Protein AF-A0AAU4ME16-F1 (afdb_monomer_lite)

Foldseek 3Di:
DLQVQLVVQLVPQWGKDKDADPVLQWIWIWIYGNSGTAFTFIDGPPDDGFVRTAHADDPVLQVQCVVVVHDGDGRPDDDDDPPPPSVSVCRNCVRVVVCVVPPDDPVPDDPPDDDDDDDDDDDDPVCVVPPDPPPPPDD

pLDDT: mean 86.06, std 11.43, range [50.47, 97.75]

Sequence (139 aa):
MLEACERLSARYGRAQAYWYGAQNDGSAVLVAERGEALRRLAYIPGDDTQHLELGIPLAYEQERQTALGLPALTAKHMEVDEDDDEWMWELLEMATKLAGELSIDPLSIDAGTPTRGLGLLALTEYGRRLGAPCGALRM

Radius of gyration: 20.52 Å; chains: 1; bounding box: 32×28×64 Å

Structure (mmCIF, N/CA/C/O backbone):
data_AF-A0AAU4ME16-F1
#
_entry.id   AF-A0AAU4ME16-F1
#
loop_
_atom_site.group_PDB
_atom_site.id
_atom_site.type_symbol
_atom_site.label_atom_id
_atom_site.label_alt_id
_atom_site.label_comp_id
_atom_site.label_asym_id
_atom_site.label_entity_id
_atom_site.label_seq_id
_atom_site.pdbx_PDB_ins_code
_atom_site.Cartn_x
_atom_site.Cartn_y
_atom_site.Cartn_z
_atom_site.occupancy
_atom_site.B_iso_or_equiv
_atom_site.auth_seq_id
_atom_site.auth_comp_id
_atom_site.auth_asym_id
_atom_site.auth_atom_id
_atom_site.pdbx_PDB_model_num
ATOM 1 N N . MET A 1 1 ? -10.693 -11.772 -2.777 1.00 76.50 1 MET A N 1
ATOM 2 C CA . MET A 1 1 ? -9.943 -10.604 -2.254 1.00 76.50 1 MET A CA 1
ATOM 3 C C . MET A 1 1 ? -10.619 -9.282 -2.602 1.00 76.50 1 MET A C 1
ATOM 5 O O . MET A 1 1 ? -10.862 -8.520 -1.676 1.00 76.50 1 MET A O 1
ATOM 9 N N . LEU A 1 2 ? -10.991 -9.039 -3.868 1.00 88.62 2 LEU A N 1
ATOM 10 C CA . LEU A 1 2 ? -11.664 -7.803 -4.306 1.00 88.62 2 LEU A CA 1
ATOM 11 C C . LEU A 1 2 ? -12.899 -7.432 -3.468 1.00 88.62 2 LEU A C 1
ATOM 13 O O . LEU A 1 2 ? -12.866 -6.431 -2.763 1.00 88.62 2 LEU A O 1
ATOM 17 N N . GLU A 1 3 ? -13.913 -8.300 -3.428 1.00 93.75 3 GLU A N 1
ATOM 18 C CA . GLU A 1 3 ? -15.151 -8.051 -2.666 1.00 93.75 3 GLU A CA 1
ATOM 19 C C . GLU A 1 3 ? -14.908 -7.800 -1.170 1.00 93.75 3 GLU A C 1
ATOM 21 O O . GLU A 1 3 ? -15.636 -7.057 -0.511 1.00 93.75 3 GLU A O 1
ATOM 26 N N . ALA A 1 4 ? -13.892 -8.451 -0.594 1.00 94.25 4 ALA A N 1
ATOM 27 C CA . ALA A 1 4 ? -13.534 -8.238 0.802 1.00 94.25 4 ALA A CA 1
ATOM 28 C C . ALA A 1 4 ? -12.929 -6.843 1.002 1.00 94.25 4 ALA A C 1
ATOM 30 O O . ALA A 1 4 ? -13.296 -6.167 1.960 1.00 94.25 4 ALA A O 1
ATOM 31 N N . CYS A 1 5 ? -12.051 -6.409 0.096 1.00 95.31 5 CYS A N 1
ATOM 32 C CA . CYS A 1 5 ? -11.440 -5.085 0.125 1.00 95.31 5 CYS A CA 1
ATOM 33 C C . CYS A 1 5 ? -12.490 -3.986 -0.095 1.00 95.31 5 CYS A C 1
ATOM 35 O O . CYS A 1 5 ? -12.583 -3.064 0.708 1.00 95.31 5 CYS A O 1
ATOM 37 N N . GLU A 1 6 ? -13.366 -4.137 -1.090 1.00 97.06 6 GLU A N 1
ATOM 38 C CA . GLU A 1 6 ? -14.479 -3.214 -1.340 1.00 97.06 6 GLU A CA 1
ATOM 39 C C . GLU A 1 6 ? -15.392 -3.112 -0.116 1.00 97.06 6 GLU A C 1
ATOM 41 O O . GLU A 1 6 ? -15.581 -2.024 0.425 1.00 97.06 6 GLU A O 1
ATOM 46 N N . ARG A 1 7 ? -15.859 -4.241 0.431 1.00 97.75 7 ARG A N 1
ATOM 47 C CA . ARG A 1 7 ? -16.698 -4.252 1.641 1.00 97.75 7 ARG A CA 1
ATOM 48 C C . ARG A 1 7 ? -16.017 -3.594 2.844 1.00 97.75 7 ARG A C 1
ATOM 50 O O . ARG A 1 7 ? -16.673 -2.878 3.603 1.00 97.75 7 ARG A O 1
ATOM 57 N N . LEU A 1 8 ? -14.725 -3.848 3.053 1.00 95.88 8 LEU A N 1
ATOM 58 C CA . LEU A 1 8 ? -13.960 -3.213 4.128 1.00 95.88 8 LEU A CA 1
ATOM 59 C C . LEU A 1 8 ? -13.831 -1.706 3.889 1.00 95.88 8 LEU A C 1
ATOM 61 O O . LEU A 1 8 ? -14.071 -0.938 4.814 1.00 95.88 8 LEU A O 1
ATOM 65 N N . SER A 1 9 ? -13.545 -1.274 2.661 1.00 97.12 9 SER A N 1
ATOM 66 C CA . SER A 1 9 ? -13.455 0.149 2.322 1.00 97.12 9 SER A CA 1
ATOM 67 C C . SER A 1 9 ? -14.801 0.868 2.460 1.00 97.12 9 SER A C 1
ATOM 69 O O . SER A 1 9 ? -14.840 1.983 2.967 1.00 97.12 9 SER A O 1
ATOM 71 N N . ALA A 1 10 ? -15.922 0.219 2.129 1.00 97.00 10 ALA A N 1
ATOM 72 C CA . ALA A 1 10 ? -17.259 0.768 2.353 1.00 97.00 10 ALA A CA 1
ATOM 73 C C . ALA A 1 10 ? -17.536 0.992 3.848 1.00 97.00 10 ALA A C 1
ATOM 75 O O . ALA A 1 10 ? -18.181 1.963 4.235 1.00 97.00 10 ALA A O 1
ATOM 76 N N . ARG A 1 11 ? -17.030 0.097 4.706 1.00 95.56 11 ARG A N 1
ATOM 77 C CA . ARG A 1 11 ? -17.217 0.173 6.159 1.00 95.56 11 ARG A CA 1
ATOM 78 C C . ARG A 1 11 ? -16.258 1.145 6.848 1.00 95.56 11 ARG A C 1
ATOM 80 O O . ARG A 1 11 ? -16.653 1.784 7.820 1.00 95.56 11 ARG A O 1
ATOM 87 N N . TYR A 1 12 ? -15.010 1.206 6.396 1.00 91.75 12 TYR A N 1
ATOM 88 C CA . TYR A 1 12 ? -13.910 1.894 7.082 1.00 91.75 12 TYR A CA 1
ATOM 89 C C . TYR A 1 12 ? -13.342 3.081 6.290 1.00 91.75 12 TYR A C 1
ATOM 91 O O . TYR A 1 12 ? -12.323 3.648 6.667 1.00 91.75 12 TYR A O 1
ATOM 99 N N . GLY A 1 13 ? -13.988 3.471 5.191 1.00 93.75 13 GLY A N 1
ATOM 100 C CA . GLY A 1 13 ? -13.554 4.546 4.298 1.00 93.75 13 GLY A CA 1
ATOM 101 C C . GLY A 1 13 ? -12.517 4.085 3.275 1.00 93.75 13 GLY A C 1
ATOM 102 O O . GLY A 1 13 ? -12.662 4.392 2.097 1.00 93.75 13 GLY A O 1
ATOM 103 N N . ARG A 1 14 ? -11.516 3.301 3.691 1.00 94.50 14 ARG A N 1
ATOM 104 C CA . ARG A 1 14 ? -10.441 2.794 2.825 1.00 94.50 14 ARG A CA 1
ATOM 105 C C . ARG A 1 14 ? -10.054 1.368 3.201 1.00 94.50 14 ARG A C 1
ATOM 107 O O . ARG A 1 14 ? -10.122 0.989 4.368 1.00 94.50 14 ARG A O 1
ATOM 114 N N . ALA A 1 15 ? -9.641 0.581 2.216 1.00 96.12 15 ALA A N 1
ATOM 115 C CA . ALA A 1 15 ? -9.013 -0.716 2.427 1.00 96.12 15 ALA A CA 1
ATOM 116 C C . ALA A 1 15 ? -7.954 -0.961 1.354 1.00 96.12 15 ALA A C 1
ATOM 118 O O . ALA A 1 15 ? -8.062 -0.476 0.229 1.00 96.12 15 ALA A O 1
ATOM 119 N N . GLN A 1 16 ? -6.910 -1.692 1.725 1.00 96.44 16 GLN A N 1
ATOM 120 C CA . GLN A 1 16 ? -5.785 -2.000 0.854 1.00 96.44 16 GLN A CA 1
ATOM 121 C C . GLN A 1 16 ? -5.400 -3.466 1.057 1.00 96.44 16 GLN A C 1
ATOM 123 O O . GLN A 1 16 ? -5.574 -4.006 2.153 1.00 96.44 16 GLN A O 1
ATOM 128 N N . ALA A 1 17 ? -4.901 -4.115 0.014 1.00 96.62 17 ALA A N 1
ATOM 129 C CA . ALA A 1 17 ? -4.317 -5.444 0.090 1.00 96.62 17 ALA A CA 1
ATOM 130 C C . ALA A 1 17 ? -3.046 -5.493 -0.754 1.00 96.62 17 ALA A C 1
ATOM 132 O O . ALA A 1 17 ? -3.033 -5.028 -1.893 1.00 96.62 17 ALA A O 1
ATOM 133 N N . TYR A 1 18 ? -2.011 -6.091 -0.177 1.00 95.50 18 TYR A N 1
ATOM 134 C CA . TYR A 1 18 ? -0.686 -6.210 -0.765 1.00 95.50 18 TYR A CA 1
ATOM 135 C C . TYR A 1 18 ? -0.265 -7.674 -0.733 1.00 95.50 18 TYR A C 1
ATOM 137 O O . TYR A 1 18 ? -0.472 -8.361 0.270 1.00 95.50 18 TYR A O 1
ATOM 145 N N . TRP A 1 19 ? 0.327 -8.142 -1.823 1.00 95.50 19 TRP A N 1
ATOM 146 C CA . TRP A 1 19 ? 1.017 -9.421 -1.893 1.00 95.50 19 TRP A CA 1
ATOM 147 C C . TRP A 1 19 ? 2.414 -9.184 -2.455 1.00 95.50 19 TRP A C 1
ATOM 149 O O . TRP A 1 19 ? 2.570 -8.460 -3.435 1.00 95.50 19 TRP A O 1
ATOM 159 N N . TYR A 1 20 ? 3.414 -9.765 -1.803 1.00 95.56 20 TYR A N 1
ATOM 160 C CA . TYR A 1 20 ? 4.814 -9.654 -2.182 1.00 95.56 20 TYR A CA 1
ATOM 161 C C . TYR A 1 20 ? 5.464 -11.029 -2.077 1.00 95.56 20 TYR A C 1
ATOM 163 O O . TYR A 1 20 ? 5.388 -11.683 -1.030 1.00 95.56 20 TYR A O 1
ATOM 171 N N . GLY A 1 21 ? 6.093 -11.438 -3.168 1.00 94.62 21 GLY A N 1
ATOM 172 C CA . GLY A 1 21 ? 6.873 -12.649 -3.281 1.00 94.62 21 GLY A CA 1
ATOM 173 C C . GLY A 1 21 ? 8.343 -12.400 -2.953 1.00 94.62 21 GLY A C 1
ATOM 174 O O . GLY A 1 21 ? 9.075 -11.799 -3.734 1.00 94.62 21 GLY A O 1
ATOM 175 N N . ALA A 1 22 ? 8.809 -12.870 -1.790 1.00 89.94 22 ALA A N 1
ATOM 176 C CA . ALA A 1 22 ? 10.185 -12.633 -1.332 1.00 89.94 22 ALA A CA 1
ATOM 177 C C . ALA A 1 22 ? 11.262 -13.328 -2.185 1.00 89.94 22 ALA A C 1
ATOM 179 O O . ALA A 1 22 ? 12.450 -13.074 -1.992 1.00 89.94 22 ALA A O 1
ATOM 180 N N . GLN A 1 23 ? 10.862 -14.221 -3.094 1.00 90.94 23 GLN A N 1
ATOM 181 C CA . GLN A 1 23 ? 11.750 -14.867 -4.060 1.00 90.94 23 GLN A CA 1
ATOM 182 C C . GLN A 1 23 ? 11.723 -14.164 -5.422 1.00 90.94 23 GLN A C 1
ATOM 184 O O . GLN A 1 23 ? 12.185 -14.742 -6.403 1.00 90.94 23 GLN A O 1
ATOM 189 N N . ASN A 1 24 ? 11.201 -12.934 -5.478 1.00 85.50 24 ASN A N 1
ATOM 190 C CA . ASN A 1 24 ? 10.929 -12.203 -6.713 1.00 85.50 24 ASN A CA 1
ATOM 191 C C . ASN A 1 24 ? 9.957 -12.961 -7.634 1.00 85.50 24 ASN A C 1
ATOM 193 O O . ASN A 1 24 ? 10.044 -12.877 -8.853 1.00 85.50 24 ASN A O 1
ATOM 197 N N . ASP A 1 25 ? 9.022 -13.708 -7.043 1.00 91.31 25 ASP A N 1
ATOM 198 C CA . ASP A 1 25 ? 7.963 -14.456 -7.731 1.00 91.31 25 ASP A CA 1
ATOM 199 C C . ASP A 1 25 ? 6.713 -13.604 -8.010 1.00 91.31 25 ASP A C 1
ATOM 201 O O . ASP A 1 25 ? 5.740 -14.090 -8.583 1.00 91.31 25 ASP A O 1
ATOM 205 N N . GLY A 1 26 ? 6.757 -12.317 -7.657 1.00 94.00 26 GLY A N 1
ATOM 206 C CA . GLY A 1 26 ? 5.797 -11.317 -8.100 1.00 94.00 26 GLY A CA 1
ATOM 207 C C . GLY A 1 26 ? 5.351 -10.347 -7.012 1.00 94.00 26 GLY A C 1
ATOM 208 O O . GLY A 1 26 ? 5.730 -10.434 -5.840 1.00 94.00 26 GLY A O 1
ATOM 209 N N . SER A 1 27 ? 4.486 -9.423 -7.413 1.00 96.31 27 SER A N 1
ATOM 210 C CA . SER A 1 27 ? 3.806 -8.503 -6.515 1.00 96.31 27 SER A CA 1
ATOM 211 C C . SER A 1 27 ? 2.382 -8.231 -6.989 1.00 96.31 27 SER A C 1
ATOM 213 O O . SER A 1 27 ? 2.066 -8.328 -8.175 1.00 96.31 27 SER A O 1
ATOM 215 N N . ALA A 1 28 ? 1.487 -7.915 -6.057 1.00 96.31 28 ALA A N 1
ATOM 216 C CA . ALA A 1 28 ? 0.134 -7.493 -6.386 1.00 96.31 28 ALA A CA 1
ATOM 217 C C . ALA A 1 28 ? -0.397 -6.479 -5.380 1.00 96.31 28 ALA A C 1
ATOM 219 O O . ALA A 1 28 ? -0.130 -6.555 -4.177 1.00 96.31 28 ALA A O 1
ATOM 220 N N . VAL A 1 29 ? -1.195 -5.544 -5.888 1.00 96.69 29 VAL A N 1
ATOM 221 C CA . VAL A 1 29 ? -1.751 -4.429 -5.126 1.00 96.69 29 VAL A CA 1
ATOM 222 C C . VAL A 1 29 ? -3.227 -4.265 -5.445 1.00 96.69 29 VAL A C 1
ATOM 224 O O . VAL A 1 29 ? -3.654 -4.335 -6.596 1.00 96.69 29 VAL A O 1
ATOM 227 N N . LEU A 1 30 ? -4.014 -4.011 -4.405 1.00 97.50 30 LEU A N 1
ATOM 228 C CA . LEU A 1 30 ? -5.402 -3.595 -4.505 1.00 97.50 30 LEU A CA 1
ATOM 229 C C . LEU A 1 30 ? -5.656 -2.455 -3.523 1.00 97.50 30 LEU A C 1
ATOM 231 O O . LEU A 1 30 ? -5.460 -2.612 -2.320 1.00 97.50 30 LEU A O 1
ATOM 235 N N . VAL A 1 31 ? -6.145 -1.330 -4.034 1.00 97.19 31 VAL A N 1
ATOM 236 C CA . VAL A 1 31 ? -6.543 -0.159 -3.252 1.00 97.19 31 VAL A CA 1
ATOM 237 C C . VAL A 1 31 ? -8.014 0.123 -3.522 1.00 97.19 31 VAL A C 1
ATOM 239 O O . VAL A 1 31 ? -8.415 0.299 -4.673 1.00 97.19 31 VAL A O 1
ATOM 242 N N . ALA A 1 32 ? -8.811 0.190 -2.459 1.00 97.69 32 ALA A N 1
ATOM 243 C CA . ALA A 1 32 ? -10.229 0.508 -2.516 1.00 97.69 32 ALA A CA 1
ATOM 244 C C . ALA A 1 32 ? -10.586 1.648 -1.556 1.00 97.69 32 ALA A C 1
ATOM 246 O O . ALA A 1 32 ? -10.063 1.740 -0.438 1.00 97.69 32 ALA A O 1
ATOM 247 N N . GLU A 1 33 ? -11.518 2.496 -1.971 1.00 97.31 33 GLU A N 1
ATOM 248 C CA . GLU A 1 33 ? -12.051 3.592 -1.169 1.00 97.31 33 GLU A CA 1
ATOM 249 C C . GLU A 1 33 ? -13.576 3.628 -1.299 1.00 97.31 33 GLU A C 1
ATOM 251 O O . GLU A 1 33 ? -14.119 3.451 -2.384 1.00 97.31 33 GLU A O 1
ATOM 256 N N . ARG A 1 34 ? -14.283 3.829 -0.181 1.00 96.81 34 ARG A N 1
ATOM 257 C CA . ARG A 1 34 ? -15.752 3.981 -0.124 1.00 96.81 34 ARG A CA 1
ATOM 258 C C . ARG A 1 34 ? -16.556 2.889 -0.846 1.00 96.81 34 ARG A C 1
ATOM 260 O O . ARG A 1 34 ? -17.684 3.130 -1.259 1.00 96.81 34 ARG A O 1
ATOM 267 N N . GLY A 1 35 ? -16.026 1.672 -0.921 1.00 97.25 35 GLY A N 1
ATOM 268 C CA . GLY A 1 35 ? -16.694 0.541 -1.563 1.00 97.25 35 GLY A CA 1
ATOM 269 C C . GLY A 1 35 ? -16.274 0.279 -3.003 1.00 97.25 35 GLY A C 1
ATOM 270 O O . GLY A 1 35 ? -16.766 -0.685 -3.573 1.00 97.25 35 GLY A O 1
ATOM 271 N N . GLU A 1 36 ? -15.367 1.073 -3.570 1.00 97.38 36 GLU A N 1
ATOM 272 C CA . GLU A 1 36 ? -14.943 0.962 -4.966 1.00 97.38 36 GLU A CA 1
ATOM 273 C C . GLU A 1 36 ? -13.438 0.699 -5.061 1.00 97.38 36 GLU A C 1
ATOM 275 O O . GLU A 1 36 ? -12.633 1.342 -4.381 1.00 97.38 36 GLU A O 1
ATOM 280 N N . ALA A 1 37 ? -13.038 -0.249 -5.910 1.00 96.31 37 ALA A N 1
ATOM 281 C CA . ALA A 1 37 ? -11.633 -0.461 -6.235 1.00 96.31 37 ALA A CA 1
ATOM 282 C C . ALA A 1 37 ? -11.111 0.666 -7.139 1.00 96.31 37 ALA A C 1
ATOM 284 O O . ALA A 1 37 ? -11.580 0.847 -8.260 1.00 96.31 37 ALA A O 1
ATOM 285 N N . LEU A 1 38 ? -10.115 1.404 -6.647 1.00 95.19 38 LEU A N 1
ATOM 286 C CA . LEU A 1 38 ? -9.521 2.550 -7.340 1.00 95.19 38 LEU A CA 1
ATOM 287 C C . LEU A 1 38 ? -8.284 2.176 -8.146 1.00 95.19 38 LEU A C 1
ATOM 289 O O . LEU A 1 38 ? -8.046 2.751 -9.204 1.00 95.19 38 LEU A O 1
ATOM 293 N N . ARG A 1 39 ? -7.487 1.238 -7.630 1.00 95.44 39 ARG A N 1
ATOM 294 C CA . ARG A 1 39 ? -6.295 0.721 -8.299 1.00 95.44 39 ARG A CA 1
ATOM 295 C C . ARG A 1 39 ? -6.173 -0.765 -8.019 1.00 95.44 39 ARG A C 1
ATOM 297 O O . ARG A 1 39 ? -6.294 -1.194 -6.870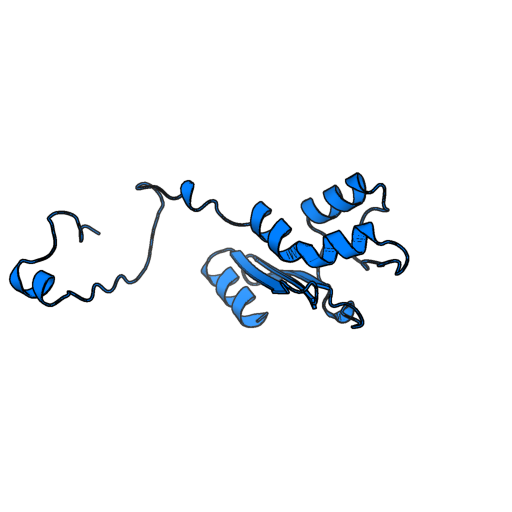 1.00 95.44 39 ARG A O 1
ATOM 304 N N . ARG A 1 40 ? -5.911 -1.545 -9.059 1.00 94.94 40 ARG A N 1
ATOM 305 C CA . ARG A 1 40 ? -5.510 -2.947 -8.953 1.00 94.94 40 ARG A CA 1
ATOM 306 C C . ARG A 1 40 ? -4.410 -3.194 -9.967 1.00 94.94 40 ARG A C 1
ATOM 308 O O . ARG A 1 40 ? -4.557 -2.782 -11.111 1.00 94.94 40 ARG A O 1
ATOM 315 N N . LEU A 1 41 ? -3.343 -3.858 -9.555 1.00 93.38 41 LEU A N 1
ATOM 316 C CA . LEU A 1 41 ? -2.304 -4.336 -10.459 1.00 93.38 41 LEU A CA 1
ATOM 317 C C . LEU A 1 41 ? -1.661 -5.598 -9.891 1.00 93.38 41 LEU A C 1
ATOM 319 O O . LEU A 1 41 ? -1.720 -5.851 -8.685 1.00 93.38 41 LEU A O 1
ATOM 323 N N . ALA A 1 42 ? -1.050 -6.377 -10.768 1.00 93.81 42 ALA A N 1
ATOM 324 C CA . ALA A 1 42 ? -0.196 -7.486 -10.396 1.00 93.81 42 ALA A CA 1
ATOM 325 C C . ALA A 1 42 ? 0.913 -7.620 -11.432 1.00 93.81 42 ALA A C 1
ATOM 327 O O . ALA A 1 42 ? 0.687 -7.353 -12.610 1.00 93.81 42 ALA A O 1
ATOM 328 N N . TYR A 1 43 ? 2.076 -8.065 -10.986 1.00 93.06 43 TYR A N 1
ATOM 329 C CA . TYR A 1 43 ? 3.183 -8.465 -11.832 1.00 93.06 43 TYR A CA 1
ATOM 330 C C . TYR A 1 43 ? 3.696 -9.812 -11.336 1.00 93.06 43 TYR A C 1
ATOM 332 O O . TYR A 1 43 ? 4.041 -9.947 -10.162 1.00 93.06 43 TYR A O 1
ATOM 340 N N . ILE A 1 44 ? 3.702 -10.813 -12.211 1.00 92.88 44 ILE A N 1
ATOM 341 C CA . ILE A 1 44 ? 4.215 -12.155 -11.934 1.00 92.88 44 ILE A CA 1
ATOM 342 C 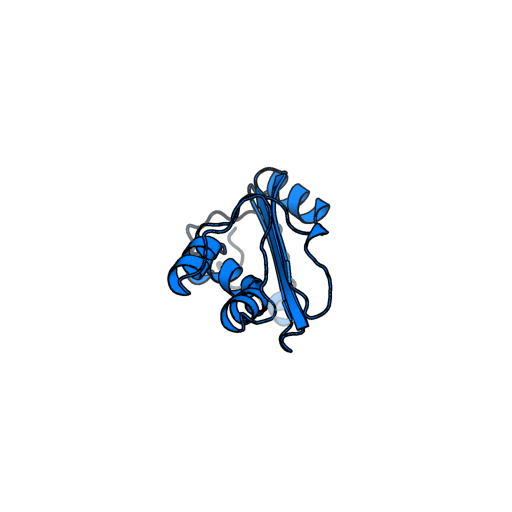C . ILE A 1 44 ? 5.100 -12.520 -13.130 1.00 92.88 44 ILE A C 1
ATOM 344 O O . ILE A 1 44 ? 4.590 -12.553 -14.250 1.00 92.88 44 ILE A O 1
ATOM 348 N N . PRO A 1 45 ? 6.408 -12.768 -12.935 1.00 90.19 45 PRO A N 1
ATOM 349 C CA . PRO A 1 45 ? 7.297 -13.112 -14.039 1.00 90.19 45 PRO A CA 1
ATOM 350 C C . PRO A 1 45 ? 6.790 -14.320 -14.835 1.00 90.19 45 PRO A C 1
ATOM 352 O O . PRO A 1 45 ? 6.550 -15.386 -14.270 1.00 90.19 45 PRO A O 1
ATOM 355 N N . GLY A 1 46 ? 6.656 -14.157 -16.152 1.00 87.88 46 GLY A N 1
ATOM 356 C CA . GLY A 1 46 ? 6.203 -15.212 -17.064 1.00 87.88 46 GLY A CA 1
ATOM 357 C C . GLY A 1 46 ? 4.685 -15.407 -17.162 1.00 87.88 46 GLY A C 1
ATOM 358 O O . GLY A 1 46 ? 4.253 -16.232 -17.965 1.00 87.88 46 GLY A O 1
ATOM 359 N N . ASP A 1 47 ? 3.886 -14.642 -16.412 1.00 89.44 47 ASP A N 1
ATOM 360 C CA . ASP A 1 47 ? 2.422 -14.671 -16.470 1.00 89.44 47 ASP A CA 1
ATOM 361 C C . ASP A 1 47 ? 1.864 -13.358 -17.043 1.00 89.44 47 ASP A C 1
ATOM 363 O O . ASP A 1 47 ? 2.293 -12.260 -16.686 1.00 89.44 47 ASP A O 1
ATOM 367 N N . ASP A 1 48 ? 0.836 -13.456 -17.891 1.00 86.44 48 ASP A N 1
ATOM 368 C CA . ASP A 1 48 ? 0.090 -12.285 -18.365 1.00 86.44 48 ASP A CA 1
ATOM 369 C C . ASP A 1 48 ? -0.906 -11.812 -17.295 1.00 86.44 48 ASP A C 1
ATOM 371 O O . ASP A 1 48 ? -2.024 -12.322 -17.162 1.00 86.44 48 ASP A O 1
ATOM 375 N N . THR A 1 49 ? -0.502 -10.800 -16.532 1.00 89.00 49 THR A N 1
ATOM 376 C CA . THR A 1 49 ? -1.311 -10.173 -15.482 1.00 89.00 49 THR A CA 1
ATOM 377 C C . THR A 1 49 ? -2.046 -8.911 -15.941 1.00 89.00 49 THR A C 1
ATOM 379 O O . THR A 1 49 ? -2.711 -8.269 -15.124 1.00 89.00 49 THR A O 1
ATOM 382 N N . GLN A 1 50 ? -2.011 -8.556 -17.231 1.00 83.62 50 GLN A N 1
ATOM 383 C CA . GLN A 1 50 ? -2.584 -7.298 -17.738 1.00 83.62 50 GLN A CA 1
ATOM 384 C C . GLN A 1 50 ? -4.093 -7.201 -17.491 1.00 83.62 50 GLN A C 1
ATOM 386 O O . GLN A 1 50 ? -4.627 -6.146 -17.157 1.00 83.62 50 GLN A O 1
ATOM 391 N N . HIS A 1 51 ? -4.792 -8.333 -17.578 1.00 85.25 51 HIS A N 1
ATOM 392 C CA . HIS A 1 51 ? -6.225 -8.439 -17.299 1.00 85.25 51 HIS A CA 1
ATOM 393 C C . HIS A 1 51 ? -6.600 -8.121 -15.835 1.00 85.25 51 HIS A C 1
ATOM 395 O O . HIS A 1 51 ? -7.776 -7.914 -15.515 1.00 85.25 51 HIS A O 1
ATOM 401 N N . LEU A 1 52 ? -5.619 -8.095 -14.927 1.00 87.94 52 LEU A N 1
ATOM 402 C CA . LEU A 1 52 ? -5.805 -7.714 -13.531 1.00 87.94 52 LEU A CA 1
ATOM 403 C C . LEU A 1 52 ? -5.655 -6.207 -13.319 1.00 87.94 52 LEU A C 1
ATOM 405 O O . LEU A 1 52 ? -6.091 -5.720 -12.272 1.00 87.94 52 LEU A O 1
ATOM 409 N N . GLU A 1 53 ? -5.112 -5.463 -14.280 1.00 90.56 53 GLU A N 1
ATOM 410 C CA . GLU A 1 53 ? -4.928 -4.025 -14.144 1.00 90.56 53 GLU A CA 1
ATOM 411 C C . GLU A 1 53 ? -6.276 -3.281 -14.129 1.00 90.56 53 GLU A C 1
ATOM 413 O O . GLU A 1 53 ? -7.188 -3.549 -14.912 1.00 90.56 53 GLU A O 1
ATOM 418 N N . LEU A 1 54 ? -6.428 -2.354 -13.186 1.00 92.69 54 LEU A N 1
ATOM 419 C CA . LEU A 1 54 ? -7.609 -1.514 -13.032 1.00 92.69 54 LEU A CA 1
ATOM 420 C C . LEU A 1 54 ? -7.197 -0.144 -12.507 1.00 92.69 54 LEU A C 1
ATOM 422 O O . LEU A 1 54 ? -6.410 -0.047 -11.565 1.00 92.69 54 LEU A O 1
ATOM 426 N N . GLY A 1 55 ? -7.835 0.895 -13.040 1.00 92.94 55 GLY A N 1
ATOM 427 C CA . GLY A 1 55 ? -7.760 2.244 -12.495 1.00 92.94 55 GLY A CA 1
ATOM 428 C C . GLY A 1 55 ? -6.526 3.030 -12.924 1.00 92.94 55 GLY A C 1
ATOM 429 O O . GLY A 1 55 ? -5.649 2.527 -13.622 1.00 92.94 55 GLY A O 1
ATOM 430 N N . ILE A 1 56 ? -6.497 4.299 -12.524 1.00 92.62 56 ILE A N 1
ATOM 431 C CA . ILE A 1 56 ? -5.449 5.251 -12.905 1.00 92.62 56 ILE A CA 1
ATOM 432 C C . ILE A 1 56 ? -4.200 4.985 -12.053 1.00 92.62 56 ILE A C 1
ATOM 434 O O . ILE A 1 56 ? -4.352 4.848 -10.836 1.00 92.62 56 ILE A O 1
ATOM 438 N N . PRO A 1 57 ? -2.992 4.960 -12.649 1.00 93.06 57 PRO A N 1
ATOM 439 C CA . PRO A 1 57 ? -1.750 4.844 -11.898 1.00 93.06 57 PRO A CA 1
ATOM 440 C C . PRO A 1 57 ? -1.646 5.882 -10.777 1.00 93.06 57 PRO A C 1
ATOM 442 O O . PRO A 1 57 ? -1.963 7.061 -10.960 1.00 93.06 57 PRO A O 1
ATOM 445 N N . LEU A 1 58 ? -1.206 5.436 -9.608 1.00 94.06 58 LEU A N 1
ATOM 446 C CA . LEU A 1 58 ? -1.007 6.259 -8.425 1.00 94.06 58 LEU A CA 1
ATOM 447 C C . LEU A 1 58 ? 0.208 7.179 -8.601 1.00 94.06 58 LEU A C 1
ATOM 449 O O . LEU A 1 58 ? 1.096 6.916 -9.411 1.00 94.06 58 LEU A O 1
ATOM 453 N N . ALA A 1 59 ? 0.275 8.243 -7.796 1.00 94.19 59 ALA A N 1
ATOM 454 C CA . ALA A 1 59 ? 1.375 9.211 -7.846 1.00 94.19 59 ALA A CA 1
ATOM 455 C C . ALA A 1 59 ? 2.752 8.537 -7.719 1.00 94.19 59 ALA A C 1
ATOM 457 O O . ALA A 1 59 ? 3.639 8.816 -8.517 1.00 94.19 59 ALA A O 1
ATOM 458 N N . TYR A 1 60 ? 2.887 7.578 -6.800 1.00 94.06 60 TYR A N 1
ATOM 459 C CA . TYR A 1 60 ? 4.129 6.831 -6.614 1.00 94.06 60 TYR A CA 1
ATOM 460 C C . TYR A 1 60 ? 4.587 6.092 -7.882 1.00 94.06 60 TYR A C 1
ATOM 462 O O . TYR A 1 60 ? 5.758 6.163 -8.249 1.00 94.06 60 TYR A O 1
ATOM 470 N N . GLU A 1 61 ? 3.665 5.421 -8.582 1.00 93.69 61 GLU A N 1
ATOM 471 C CA . GLU A 1 61 ? 3.970 4.700 -9.826 1.00 93.69 61 GLU A CA 1
ATOM 472 C C . GLU A 1 61 ? 4.489 5.678 -10.900 1.00 93.69 61 GLU A C 1
ATOM 474 O O . GLU A 1 61 ? 5.485 5.403 -11.567 1.00 93.69 61 GLU A O 1
ATOM 479 N N . GLN A 1 62 ? 3.868 6.858 -11.018 1.00 93.19 62 GLN A N 1
ATOM 480 C CA . GLN A 1 62 ? 4.288 7.911 -11.956 1.00 93.19 62 GLN A CA 1
ATOM 481 C C . GLN A 1 62 ? 5.647 8.523 -11.596 1.00 93.19 62 GLN A C 1
ATOM 483 O O . GLN A 1 62 ? 6.460 8.827 -12.472 1.00 93.19 62 GLN A O 1
ATOM 488 N N . GLU A 1 63 ? 5.910 8.711 -10.305 1.00 94.44 63 GLU A N 1
ATOM 489 C CA . GLU A 1 63 ? 7.191 9.208 -9.812 1.00 94.44 63 GLU A CA 1
ATOM 490 C C . GLU A 1 63 ? 8.325 8.225 -10.106 1.00 94.44 63 GLU A C 1
ATOM 492 O O . GLU A 1 63 ? 9.404 8.660 -10.506 1.00 94.44 63 GLU A O 1
ATOM 497 N N . ARG A 1 64 ? 8.088 6.912 -9.957 1.00 93.12 64 ARG A N 1
ATOM 498 C CA . ARG A 1 64 ? 9.077 5.883 -10.317 1.00 93.12 64 ARG A CA 1
ATOM 499 C C . ARG A 1 64 ? 9.374 5.892 -11.813 1.00 93.12 64 ARG A C 1
ATOM 501 O O . ARG A 1 64 ? 10.537 5.980 -12.180 1.00 93.12 64 ARG A O 1
ATOM 508 N N . GLN A 1 65 ? 8.346 5.923 -12.658 1.00 91.25 65 GLN A N 1
ATOM 509 C CA . GLN A 1 65 ? 8.506 6.044 -14.115 1.00 91.25 65 GLN A CA 1
ATOM 510 C C . GLN A 1 65 ? 9.333 7.274 -14.504 1.00 91.25 65 GLN A C 1
ATOM 512 O O . GLN A 1 65 ? 10.297 7.185 -15.258 1.00 91.25 65 GLN A O 1
ATOM 517 N N . THR A 1 66 ? 9.022 8.424 -13.899 1.00 93.00 66 THR A N 1
ATOM 518 C CA . THR A 1 66 ? 9.779 9.664 -14.118 1.00 93.00 66 THR A CA 1
ATOM 519 C C . THR A 1 66 ? 11.238 9.526 -13.673 1.00 93.00 66 THR A C 1
ATOM 521 O O . THR A 1 66 ? 12.137 10.001 -14.366 1.00 93.00 66 THR A O 1
ATOM 524 N N . ALA A 1 67 ? 11.491 8.881 -12.530 1.00 92.81 67 ALA A N 1
ATOM 525 C CA . ALA A 1 67 ? 12.837 8.674 -11.997 1.00 92.81 67 ALA A CA 1
ATOM 526 C C . ALA A 1 67 ? 13.690 7.738 -12.868 1.00 92.81 67 ALA A C 1
ATOM 528 O O . ALA A 1 67 ? 14.897 7.948 -12.960 1.00 92.81 67 ALA A O 1
ATOM 529 N N . LEU A 1 68 ? 13.059 6.762 -13.523 1.00 89.94 68 LEU A N 1
ATOM 530 C CA . LEU A 1 68 ? 13.693 5.855 -14.483 1.00 89.94 68 LEU A CA 1
ATOM 531 C C . LEU A 1 68 ? 13.816 6.463 -15.895 1.00 89.94 68 LEU A C 1
ATOM 533 O O . LEU A 1 68 ? 14.401 5.863 -16.788 1.00 89.94 68 LEU A O 1
ATOM 537 N N . GLY A 1 69 ? 13.290 7.675 -16.118 1.00 89.75 69 GLY A N 1
ATOM 538 C CA . GLY A 1 69 ? 13.311 8.323 -17.433 1.00 89.75 69 GLY A CA 1
ATOM 539 C C . GLY A 1 69 ? 12.371 7.674 -18.456 1.00 89.75 69 GLY A C 1
ATOM 540 O O . GLY A 1 69 ? 12.564 7.846 -19.661 1.00 89.75 69 GLY A O 1
ATOM 541 N N . LEU A 1 70 ? 11.359 6.953 -17.979 1.00 86.56 70 LEU A N 1
ATOM 542 C CA . LEU A 1 70 ? 10.413 6.190 -18.780 1.00 86.56 70 LEU A CA 1
ATOM 543 C C . LEU A 1 70 ? 9.135 6.993 -19.094 1.00 86.56 70 LEU A C 1
ATOM 545 O O . LEU A 1 70 ? 8.845 8.006 -18.441 1.00 86.56 70 LEU A O 1
ATOM 549 N N . PRO A 1 71 ? 8.350 6.582 -20.111 1.00 86.88 71 PRO A N 1
ATOM 550 C CA . PRO A 1 71 ? 7.085 7.228 -20.438 1.00 86.88 71 PRO A CA 1
ATOM 551 C C . PRO A 1 71 ? 6.089 7.203 -19.272 1.00 86.88 71 PRO A C 1
ATOM 553 O O . PRO A 1 71 ? 5.990 6.236 -18.522 1.00 86.88 71 PRO A O 1
ATOM 556 N N . ALA A 1 72 ? 5.287 8.263 -19.152 1.00 86.75 72 ALA A N 1
ATOM 557 C CA . ALA A 1 72 ? 4.240 8.322 -18.138 1.00 86.75 72 ALA A CA 1
ATOM 558 C C . ALA A 1 72 ? 3.228 7.180 -18.323 1.00 86.75 72 ALA A C 1
ATOM 560 O O . ALA A 1 72 ? 2.734 6.949 -19.432 1.00 86.75 72 ALA A O 1
ATOM 561 N N . LEU A 1 73 ? 2.859 6.525 -17.220 1.00 86.62 73 LEU A N 1
ATOM 562 C CA . LEU A 1 73 ? 1.840 5.482 -17.248 1.00 86.62 73 LEU A CA 1
ATOM 563 C C . LEU A 1 73 ? 0.491 6.096 -17.600 1.00 86.62 73 LEU A C 1
ATOM 565 O O . LEU A 1 73 ? 0.136 7.183 -17.131 1.00 86.62 73 LEU A O 1
ATOM 569 N N . THR A 1 74 ? -0.309 5.376 -18.376 1.00 81.94 74 THR A N 1
ATOM 570 C CA . THR A 1 74 ? -1.677 5.802 -18.669 1.00 81.94 74 THR A CA 1
ATOM 571 C C . THR A 1 74 ? -2.684 4.848 -18.039 1.00 81.94 74 THR A C 1
ATOM 573 O O . THR A 1 74 ? -2.361 3.724 -17.676 1.00 81.94 74 THR A O 1
ATOM 576 N N . ALA A 1 75 ? -3.938 5.288 -17.903 1.00 69.00 75 ALA A N 1
ATOM 577 C CA . ALA A 1 75 ? -5.022 4.419 -17.430 1.00 69.00 75 ALA A CA 1
ATOM 578 C C . ALA A 1 75 ? -5.294 3.240 -18.382 1.00 69.00 75 ALA A C 1
ATOM 580 O O . ALA A 1 75 ? -5.948 2.270 -18.005 1.00 69.00 75 ALA A O 1
ATOM 581 N N . LYS A 1 76 ? -4.827 3.346 -19.632 1.00 60.66 76 LYS A N 1
ATOM 582 C CA . LYS A 1 76 ? -4.725 2.224 -20.547 1.00 60.66 76 LYS A CA 1
ATOM 583 C C . LYS A 1 76 ? -3.283 1.750 -20.524 1.00 60.66 76 LYS A C 1
ATOM 585 O O . LYS A 1 76 ? -2.453 2.321 -21.219 1.00 60.66 76 LYS A O 1
ATOM 590 N N . HIS A 1 77 ? -3.069 0.658 -19.807 1.00 58.78 77 HIS A N 1
ATOM 591 C CA . HIS A 1 77 ? -1.948 -0.239 -20.019 1.00 58.78 77 HIS A CA 1
ATOM 592 C C . HIS A 1 77 ? -0.604 0.222 -19.440 1.00 58.78 77 HIS A C 1
ATOM 594 O O . HIS A 1 77 ? -0.081 1.295 -19.740 1.00 58.78 77 HIS A O 1
ATOM 600 N N . MET A 1 78 ? -0.039 -0.664 -18.631 1.00 61.09 78 MET A N 1
ATOM 601 C CA . MET A 1 78 ? 1.370 -0.720 -18.291 1.00 61.09 78 MET A CA 1
ATOM 602 C C . MET A 1 78 ? 2.066 -1.651 -19.298 1.00 61.09 78 MET A C 1
ATOM 604 O O . MET A 1 78 ? 1.978 -2.871 -19.168 1.00 61.09 78 MET A O 1
ATOM 608 N N . GLU A 1 79 ? 2.703 -1.091 -20.331 1.00 61.16 79 GLU A N 1
ATOM 609 C CA . GLU A 1 79 ? 3.639 -1.866 -21.158 1.00 61.16 79 GLU A CA 1
ATOM 610 C C . GLU A 1 79 ? 4.875 -2.143 -20.307 1.00 61.16 79 GLU A C 1
ATOM 612 O O . GLU A 1 79 ? 5.502 -1.216 -19.792 1.00 61.16 79 GLU A O 1
ATOM 617 N N . VAL A 1 80 ? 5.184 -3.421 -20.109 1.00 60.16 80 VAL A N 1
ATOM 618 C CA . VAL A 1 80 ? 6.486 -3.844 -19.602 1.00 60.16 80 VAL A CA 1
ATOM 619 C C . VAL A 1 80 ? 7.266 -4.266 -20.832 1.00 60.16 80 VAL A C 1
ATOM 621 O O . VAL A 1 80 ? 6.885 -5.229 -21.495 1.00 60.16 80 VAL A O 1
ATOM 624 N N . ASP A 1 81 ? 8.296 -3.501 -21.172 1.00 62.91 81 ASP A N 1
ATOM 625 C CA . ASP A 1 81 ? 9.298 -3.968 -22.119 1.00 62.91 81 ASP A CA 1
ATOM 626 C C . ASP A 1 81 ? 10.089 -5.081 -21.421 1.00 62.91 81 ASP A C 1
ATOM 628 O O . ASP A 1 81 ? 10.601 -4.875 -20.321 1.00 62.91 81 ASP A O 1
ATOM 632 N N . GLU A 1 82 ? 10.136 -6.277 -22.013 1.00 56.59 82 GLU A N 1
ATOM 633 C CA . GLU A 1 82 ? 10.881 -7.412 -21.449 1.00 56.59 82 GLU A CA 1
ATOM 634 C C . GLU A 1 82 ? 12.391 -7.122 -21.375 1.00 56.59 82 GLU A C 1
ATOM 636 O O . GLU A 1 82 ? 13.091 -7.774 -20.602 1.00 56.59 82 GLU A O 1
ATOM 641 N N . ASP A 1 83 ? 12.873 -6.126 -22.130 1.00 58.12 83 ASP A N 1
ATOM 642 C CA . ASP A 1 83 ? 14.257 -5.651 -22.100 1.00 58.12 83 ASP A CA 1
ATOM 643 C C . ASP A 1 83 ? 14.490 -4.506 -21.079 1.00 58.12 83 ASP A C 1
ATOM 645 O O . ASP A 1 83 ? 15.634 -4.081 -20.885 1.00 58.12 83 ASP A O 1
ATOM 649 N N . ASP A 1 84 ? 13.445 -3.998 -20.404 1.00 67.12 84 ASP A N 1
ATOM 650 C CA . ASP A 1 84 ? 13.556 -2.983 -19.342 1.00 67.12 84 ASP A CA 1
ATOM 651 C C . ASP A 1 84 ? 13.626 -3.634 -17.955 1.00 67.12 84 ASP A C 1
ATOM 653 O O . ASP A 1 84 ? 12.650 -3.736 -17.198 1.00 67.12 84 ASP A O 1
ATOM 657 N N . ASP A 1 85 ? 14.842 -4.064 -17.620 1.00 77.56 85 ASP A N 1
ATOM 658 C CA . ASP A 1 85 ? 15.160 -4.666 -16.330 1.00 77.56 85 ASP A CA 1
ATOM 659 C C . ASP A 1 85 ? 14.747 -3.765 -15.151 1.00 77.56 85 ASP A C 1
ATOM 661 O O . ASP A 1 85 ? 14.290 -4.264 -14.122 1.00 77.56 85 ASP A O 1
ATOM 665 N N . GLU A 1 86 ? 14.883 -2.440 -15.268 1.00 85.56 86 GLU A N 1
ATOM 666 C CA . GLU A 1 86 ? 14.681 -1.519 -14.145 1.00 85.56 86 GLU A CA 1
ATOM 667 C C . GLU A 1 86 ? 13.202 -1.389 -13.768 1.00 85.56 86 GLU A C 1
ATOM 669 O O . GLU A 1 86 ? 12.859 -1.466 -12.581 1.00 85.56 86 GLU A O 1
ATOM 674 N N . TRP A 1 87 ? 12.306 -1.266 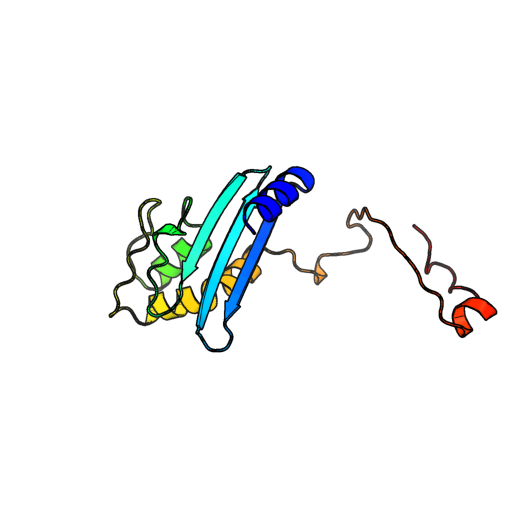-14.752 1.00 87.56 87 TRP A N 1
ATOM 675 C CA . TRP A 1 87 ? 10.869 -1.233 -14.469 1.00 87.56 87 TRP A CA 1
ATOM 676 C C . TRP A 1 87 ? 10.346 -2.575 -13.954 1.00 87.56 87 TRP A C 1
ATOM 678 O O . TRP A 1 87 ? 9.518 -2.611 -13.038 1.00 87.56 87 TRP A O 1
ATOM 688 N N . MET A 1 88 ? 10.871 -3.688 -14.469 1.00 88.50 88 MET A N 1
ATOM 689 C CA . MET A 1 88 ? 10.551 -5.013 -13.942 1.00 88.50 88 MET A CA 1
ATOM 690 C C . MET A 1 88 ? 10.904 -5.131 -12.449 1.00 88.50 88 MET A C 1
ATOM 692 O O . MET A 1 88 ? 10.093 -5.630 -11.661 1.00 88.50 88 MET A O 1
ATOM 696 N N . TRP A 1 89 ? 12.086 -4.658 -12.036 1.00 90.06 89 TRP A N 1
ATOM 697 C CA . TRP A 1 89 ? 12.483 -4.654 -10.623 1.00 90.06 89 TRP A CA 1
ATOM 698 C C . TRP A 1 89 ? 11.569 -3.776 -9.766 1.00 90.06 89 TRP A C 1
ATOM 700 O O . TRP A 1 89 ? 11.189 -4.173 -8.661 1.00 90.06 89 TRP A O 1
ATOM 710 N N . GLU A 1 90 ? 11.150 -2.615 -10.275 1.00 91.94 90 GLU A N 1
ATOM 711 C CA . GLU A 1 90 ? 10.151 -1.783 -9.597 1.00 91.94 90 GLU A CA 1
ATOM 712 C C . GLU A 1 90 ? 8.823 -2.526 -9.410 1.00 91.94 90 GLU A C 1
ATOM 714 O O . GLU A 1 90 ? 8.240 -2.479 -8.324 1.00 91.94 90 GLU A O 1
ATOM 719 N N . LEU A 1 91 ? 8.367 -3.266 -10.423 1.00 91.94 91 LEU A N 1
ATOM 720 C CA . LEU A 1 91 ? 7.124 -4.028 -10.351 1.00 91.94 91 LEU A CA 1
ATOM 721 C 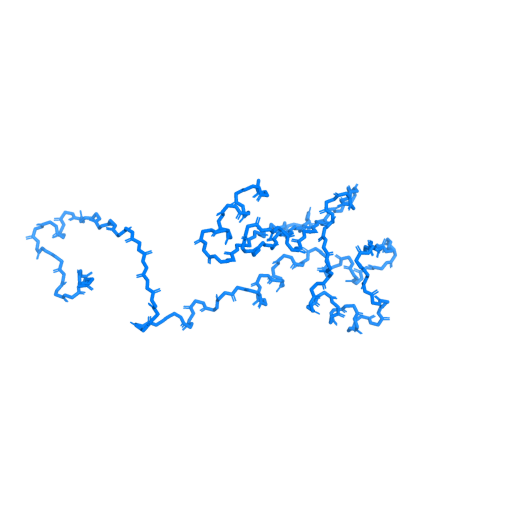C . LEU A 1 91 ? 7.182 -5.207 -9.383 1.00 91.94 91 LEU A C 1
ATOM 723 O O . LEU A 1 91 ? 6.196 -5.464 -8.691 1.00 91.94 91 LEU A O 1
ATOM 727 N N . LEU A 1 92 ? 8.320 -5.887 -9.268 1.00 93.75 92 LEU A N 1
ATOM 728 C CA . LEU A 1 92 ? 8.524 -6.961 -8.289 1.00 93.75 92 LEU A CA 1
ATOM 729 C C . LEU A 1 92 ? 8.424 -6.469 -6.838 1.00 93.75 92 LEU A C 1
ATOM 731 O O . LEU A 1 92 ? 7.947 -7.194 -5.965 1.00 93.75 92 LEU A O 1
ATOM 735 N N . GLU A 1 93 ? 8.808 -5.222 -6.577 1.00 93.44 93 GLU A N 1
ATOM 736 C CA . GLU A 1 93 ? 8.768 -4.619 -5.240 1.00 93.44 93 GLU A CA 1
ATOM 737 C C . GLU A 1 93 ? 7.563 -3.690 -5.021 1.00 93.44 93 GLU A C 1
ATOM 739 O O . GLU A 1 93 ? 7.367 -3.160 -3.924 1.00 93.44 93 GLU A O 1
ATOM 744 N N . MET A 1 94 ? 6.721 -3.490 -6.037 1.00 94.19 94 MET A N 1
ATOM 745 C CA . MET A 1 94 ? 5.688 -2.451 -6.033 1.00 94.19 94 MET A CA 1
ATOM 746 C C . MET A 1 94 ? 4.745 -2.543 -4.832 1.00 94.19 94 MET A C 1
ATOM 748 O O . MET A 1 94 ? 4.349 -1.529 -4.258 1.00 94.19 94 MET A O 1
ATOM 752 N N . ALA A 1 95 ? 4.406 -3.760 -4.405 1.00 95.81 95 ALA A N 1
ATOM 753 C CA . ALA A 1 95 ? 3.534 -3.968 -3.259 1.00 95.81 95 ALA A CA 1
ATOM 754 C C . ALA A 1 95 ? 4.117 -3.434 -1.943 1.00 95.81 95 ALA A C 1
ATOM 756 O O . ALA A 1 95 ? 3.385 -2.822 -1.168 1.00 95.81 95 ALA A O 1
ATOM 757 N N . THR A 1 96 ? 5.410 -3.631 -1.677 1.00 94.56 96 THR A N 1
ATOM 758 C CA . THR A 1 96 ? 6.038 -3.150 -0.434 1.00 94.56 96 THR A CA 1
ATOM 759 C C . THR A 1 96 ? 6.237 -1.640 -0.475 1.00 94.56 96 THR A C 1
ATOM 761 O O . THR A 1 96 ? 5.976 -0.955 0.514 1.00 94.56 96 THR A O 1
ATOM 764 N N . LYS A 1 97 ? 6.610 -1.116 -1.643 1.00 95.06 97 LYS A N 1
ATOM 765 C CA . LYS A 1 97 ? 6.774 0.311 -1.912 1.00 95.06 97 LYS A CA 1
ATOM 766 C C . LYS A 1 97 ? 5.463 1.085 -1.746 1.00 95.06 97 LYS A C 1
ATOM 768 O O . LYS A 1 97 ? 5.388 1.999 -0.927 1.00 95.06 97 LYS A O 1
ATOM 773 N N . LEU A 1 98 ? 4.391 0.658 -2.418 1.00 95.38 98 LEU A N 1
ATOM 774 C CA . LEU A 1 98 ? 3.065 1.266 -2.257 1.00 95.38 98 LEU A CA 1
ATOM 775 C C . LEU A 1 98 ? 2.505 1.079 -0.845 1.00 95.38 98 LEU A C 1
ATOM 777 O O . LEU A 1 98 ? 1.852 1.986 -0.333 1.00 95.38 98 LEU A O 1
ATOM 781 N N . ALA A 1 99 ? 2.776 -0.050 -0.185 1.00 94.56 99 ALA A N 1
ATOM 782 C CA . ALA A 1 99 ? 2.409 -0.205 1.217 1.00 94.56 99 ALA A CA 1
ATOM 783 C C . ALA A 1 99 ? 3.110 0.836 2.100 1.00 94.56 99 ALA A C 1
ATOM 785 O O . ALA A 1 99 ? 2.450 1.404 2.967 1.00 94.56 99 ALA A O 1
ATOM 786 N N . GLY A 1 100 ? 4.395 1.117 1.868 1.00 92.88 100 GLY A N 1
ATOM 787 C CA . GLY A 1 100 ? 5.142 2.157 2.578 1.00 92.88 100 GLY A CA 1
ATOM 788 C C . GLY A 1 100 ? 4.546 3.555 2.402 1.00 92.88 100 GLY A C 1
ATOM 789 O O . GLY A 1 100 ? 4.427 4.289 3.377 1.00 92.88 100 GLY A O 1
ATOM 790 N N . GLU A 1 101 ? 4.101 3.890 1.191 1.00 93.50 101 GLU A N 1
ATOM 791 C CA . GLU A 1 101 ? 3.515 5.204 0.883 1.00 93.50 101 GLU A CA 1
ATOM 792 C C . GLU A 1 101 ? 2.075 5.379 1.380 1.00 93.50 101 GLU A C 1
ATOM 794 O O . GLU A 1 101 ? 1.655 6.468 1.769 1.00 93.50 101 GLU A O 1
ATOM 799 N N . LEU A 1 102 ? 1.263 4.320 1.307 1.00 92.75 102 LEU A N 1
ATOM 800 C CA . LEU A 1 102 ? -0.187 4.423 1.496 1.00 92.75 102 LEU A CA 1
ATOM 801 C C . LEU A 1 102 ? -0.676 3.947 2.864 1.00 92.75 102 LEU A C 1
ATOM 803 O O . LEU A 1 102 ? -1.854 4.171 3.186 1.00 92.75 102 LEU A O 1
ATOM 807 N N . SER A 1 103 ? 0.169 3.253 3.627 1.00 90.44 103 SER A N 1
ATOM 808 C CA . SER A 1 103 ? -0.176 2.750 4.957 1.00 90.44 103 SER A CA 1
ATOM 809 C C . SER A 1 103 ? 0.016 3.814 6.031 1.00 90.44 103 SER A C 1
ATOM 811 O O . SER A 1 103 ? 0.646 4.848 5.835 1.00 90.44 103 SER A O 1
ATOM 813 N N . ILE A 1 104 ? -0.566 3.550 7.197 1.00 84.62 104 ILE A N 1
ATOM 814 C CA . ILE A 1 104 ? -0.392 4.388 8.380 1.00 84.62 104 ILE A CA 1
ATOM 815 C C . ILE A 1 104 ? 0.928 4.003 9.047 1.00 84.62 104 ILE A C 1
ATOM 817 O O . ILE A 1 104 ? 1.190 2.813 9.237 1.00 84.62 104 ILE A O 1
ATOM 821 N N . ASP A 1 105 ? 1.717 5.000 9.442 1.00 83.94 105 ASP A N 1
ATOM 822 C CA . ASP A 1 105 ? 2.857 4.789 10.329 1.00 83.94 105 ASP A CA 1
ATOM 823 C C . ASP A 1 105 ? 2.341 4.327 11.704 1.00 83.94 105 ASP A C 1
ATOM 825 O O . ASP A 1 105 ? 1.662 5.089 12.395 1.00 83.94 105 ASP A O 1
ATOM 829 N N . PRO A 1 106 ? 2.629 3.093 12.150 1.00 80.50 106 PRO A N 1
ATOM 830 C CA . PRO A 1 106 ? 2.162 2.629 13.451 1.00 80.50 106 PRO A CA 1
ATOM 831 C C . PRO A 1 106 ? 2.714 3.469 14.611 1.00 80.50 106 PRO A C 1
ATOM 833 O O . PRO A 1 106 ? 2.089 3.508 15.668 1.00 80.50 106 PRO A O 1
ATOM 836 N N . LEU A 1 107 ? 3.846 4.161 14.432 1.00 85.62 107 LEU A N 1
ATOM 837 C CA . LEU A 1 107 ? 4.400 5.074 15.434 1.00 85.62 107 LEU A CA 1
ATOM 838 C C . LEU A 1 107 ? 3.617 6.388 15.534 1.00 85.62 107 LEU A C 1
ATOM 840 O O . LEU A 1 107 ? 3.744 7.089 16.537 1.00 85.62 107 LEU A O 1
ATOM 844 N N . SER A 1 108 ? 2.781 6.706 14.542 1.00 85.88 108 SER A N 1
ATOM 845 C CA . SER A 1 108 ? 1.861 7.842 14.609 1.00 85.88 108 SER A CA 1
ATOM 846 C C . SER A 1 108 ? 0.595 7.532 15.413 1.00 85.88 108 SER A C 1
ATOM 848 O O . SER A 1 108 ? -0.235 8.420 15.594 1.00 85.88 108 SER A O 1
ATOM 850 N N . ILE A 1 109 ? 0.402 6.282 15.854 1.00 85.81 109 ILE A N 1
ATOM 851 C CA . ILE A 1 109 ? -0.723 5.890 16.704 1.00 85.81 109 ILE A CA 1
ATOM 852 C C . ILE A 1 109 ? -0.366 6.218 18.152 1.00 85.81 109 ILE A C 1
ATOM 854 O O . ILE A 1 109 ? 0.547 5.640 18.741 1.00 85.81 109 ILE A O 1
ATOM 858 N N . ASP A 1 110 ? -1.130 7.125 18.740 1.00 86.06 110 ASP A N 1
ATOM 859 C CA . ASP A 1 110 ? -0.929 7.614 20.098 1.00 86.06 110 ASP A CA 1
ATOM 860 C C . ASP A 1 110 ? -2.198 7.488 20.958 1.00 86.06 110 ASP A C 1
ATOM 862 O O . ASP A 1 110 ? -3.234 6.969 20.535 1.00 86.06 110 ASP A O 1
ATOM 866 N N . ALA A 1 111 ? -2.127 7.984 22.197 1.00 84.69 111 ALA A N 1
ATOM 867 C CA . ALA A 1 111 ? -3.253 7.971 23.130 1.00 84.69 111 ALA A CA 1
ATOM 868 C C . ALA A 1 111 ? -4.458 8.822 22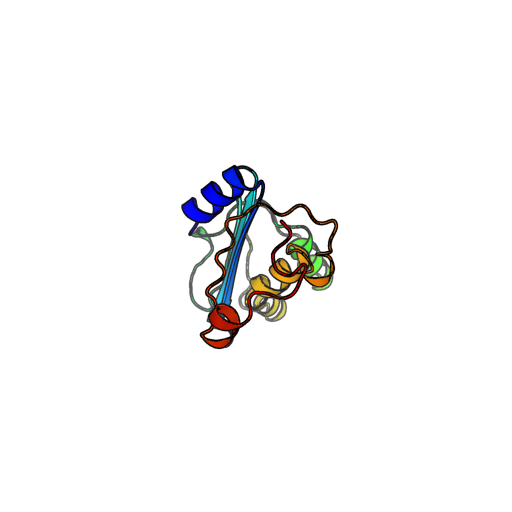.672 1.00 84.69 111 ALA A C 1
ATOM 870 O O . ALA A 1 111 ? -5.546 8.671 23.225 1.00 84.69 111 ALA A O 1
ATOM 871 N N . GLY A 1 112 ? -4.275 9.723 21.701 1.00 86.12 112 GLY A N 1
ATOM 872 C CA . GLY A 1 112 ? -5.335 10.542 21.118 1.00 86.12 112 GLY A CA 1
ATOM 873 C C . GLY A 1 112 ? -6.006 9.904 19.901 1.00 86.12 112 GLY A C 1
ATOM 874 O O . GLY A 1 112 ? -7.057 10.380 19.470 1.00 86.12 112 GLY A O 1
ATOM 875 N N . THR A 1 113 ? -5.437 8.831 19.350 1.00 83.81 113 THR A N 1
ATOM 876 C CA . THR A 1 113 ? -5.954 8.172 18.148 1.00 83.81 113 THR A CA 1
ATOM 877 C C . THR A 1 113 ? -7.302 7.499 18.445 1.00 83.81 113 THR A C 1
ATOM 879 O O . THR A 1 113 ? -7.366 6.598 19.287 1.00 83.81 113 THR A O 1
ATOM 882 N N . PRO A 1 114 ? -8.403 7.887 17.768 1.00 80.31 114 PRO A N 1
ATOM 883 C CA . PRO A 1 114 ? -9.707 7.282 18.008 1.00 80.31 114 PRO A CA 1
ATOM 884 C C . PRO A 1 114 ? -9.688 5.789 17.674 1.00 80.31 114 PRO A C 1
ATOM 886 O O . PRO A 1 114 ? -9.442 5.395 16.535 1.00 80.31 114 PRO A O 1
ATOM 889 N N . THR A 1 115 ? -9.994 4.946 18.657 1.00 74.44 115 THR A N 1
ATOM 890 C CA . THR A 1 115 ? -10.076 3.494 18.477 1.00 74.44 115 THR A CA 1
ATOM 891 C C . THR A 1 115 ? -11.487 2.999 18.781 1.00 74.44 115 THR A C 1
ATOM 893 O O . THR A 1 115 ? -12.158 3.462 19.702 1.00 74.44 115 THR A O 1
ATOM 896 N N . ARG A 1 116 ? -11.976 2.051 17.976 1.00 74.19 116 ARG A N 1
ATOM 897 C CA . ARG A 1 116 ? -13.255 1.370 18.205 1.00 74.19 116 ARG A CA 1
ATOM 898 C C . ARG A 1 116 ? -13.090 -0.104 17.881 1.00 74.19 116 ARG A C 1
ATOM 900 O O . ARG A 1 116 ? -12.770 -0.460 16.752 1.00 74.19 116 ARG A O 1
ATOM 907 N N . GLY A 1 117 ? -13.351 -0.967 18.852 1.00 74.00 117 GLY A N 1
ATOM 908 C CA . GLY A 1 117 ? -13.209 -2.405 18.674 1.00 74.00 117 GLY A CA 1
ATOM 909 C C . GLY A 1 117 ? -13.747 -3.188 19.860 1.00 74.00 117 GLY A C 1
ATOM 910 O O . GLY A 1 117 ? -14.237 -2.613 20.829 1.00 74.00 117 GLY A O 1
ATOM 911 N N . LEU A 1 118 ? -13.659 -4.511 19.760 1.00 73.88 118 LEU A N 1
ATOM 912 C CA . LEU A 1 118 ? -13.904 -5.418 20.872 1.00 73.88 118 LEU A CA 1
ATOM 913 C C . LEU A 1 118 ? -12.548 -5.905 21.385 1.00 73.88 118 LEU A C 1
ATOM 915 O O . LEU A 1 118 ? -11.854 -6.638 20.685 1.00 73.88 118 LEU A O 1
ATOM 919 N N . GLY A 1 119 ? -12.172 -5.488 22.592 1.00 72.25 119 GLY A N 1
ATOM 920 C CA . GLY A 1 119 ? -11.004 -6.022 23.285 1.00 72.25 119 GLY A CA 1
ATOM 921 C C . GLY A 1 119 ? -11.396 -7.241 24.114 1.00 72.25 119 GLY A C 1
ATOM 922 O O . GLY A 1 119 ? -12.292 -7.156 24.950 1.00 72.25 119 GLY A O 1
ATOM 923 N N . LEU A 1 120 ? -10.719 -8.368 23.901 1.00 71.50 120 LEU A N 1
ATOM 924 C CA . LEU A 1 120 ? -10.822 -9.542 24.765 1.00 71.50 120 LEU A CA 1
ATOM 925 C C . LEU A 1 120 ? -9.508 -9.682 25.529 1.00 71.50 120 LEU A C 1
ATOM 927 O O . LEU A 1 120 ? -8.463 -9.904 24.922 1.00 71.50 120 LEU A O 1
ATOM 931 N N . LEU A 1 121 ? -9.554 -9.575 26.856 1.00 71.69 121 LEU A N 1
ATOM 932 C CA . LEU A 1 121 ? -8.418 -9.931 27.701 1.00 71.69 121 LEU A CA 1
ATOM 933 C C . LEU A 1 121 ? -8.623 -11.319 28.293 1.00 71.69 121 LEU A C 1
ATOM 935 O O . LEU A 1 121 ? -9.466 -11.527 29.165 1.00 71.69 121 LEU A O 1
ATOM 939 N N . ALA A 1 122 ? -7.803 -12.263 27.843 1.00 78.94 122 ALA A N 1
ATOM 940 C CA . ALA A 1 122 ? -7.650 -13.543 28.509 1.00 78.94 122 ALA A CA 1
ATOM 941 C C . ALA A 1 122 ? -6.641 -13.387 29.654 1.00 78.94 122 ALA A C 1
ATOM 943 O O . ALA A 1 122 ? -5.454 -13.153 29.429 1.00 78.94 122 ALA A O 1
ATOM 944 N N . LEU A 1 123 ? -7.110 -13.508 30.896 1.00 77.38 123 LEU A N 1
ATOM 945 C CA . LEU A 1 123 ? -6.224 -13.469 32.054 1.00 77.38 123 LEU A CA 1
ATOM 946 C C . LEU A 1 123 ? -5.430 -14.772 32.163 1.00 77.38 123 LEU A C 1
ATOM 948 O O . LEU A 1 123 ? -5.997 -15.871 32.170 1.00 77.38 123 LEU A O 1
ATOM 952 N N . THR A 1 124 ? -4.117 -14.634 32.337 1.00 82.31 124 THR A N 1
ATOM 953 C CA . THR A 1 124 ? -3.269 -15.724 32.828 1.00 82.31 124 THR A CA 1
ATOM 954 C C . THR A 1 124 ? -3.714 -16.136 34.235 1.00 82.31 124 THR A C 1
ATOM 956 O O . THR A 1 124 ? -4.429 -15.402 34.921 1.00 82.31 124 THR A O 1
ATOM 959 N N . GLU A 1 125 ? -3.292 -17.309 34.708 1.00 86.06 125 GLU A N 1
ATOM 960 C CA . GLU A 1 125 ? -3.622 -17.766 36.066 1.00 86.06 125 GLU A CA 1
ATOM 961 C C . GLU A 1 125 ? -3.200 -16.753 37.146 1.00 86.06 125 GLU A C 1
ATOM 963 O O . GLU A 1 125 ? -3.960 -16.473 38.074 1.00 86.06 125 GLU A O 1
ATOM 968 N N . TYR A 1 126 ? -2.029 -16.137 36.973 1.00 82.62 126 TYR A N 1
ATOM 969 C CA . TYR A 1 126 ? -1.536 -15.063 37.833 1.00 82.62 126 TYR A CA 1
ATOM 970 C C . TYR A 1 126 ? -2.461 -13.834 37.805 1.00 82.62 126 TYR A C 1
ATOM 972 O O . TYR A 1 126 ? -2.860 -13.339 38.859 1.00 82.62 126 TYR A O 1
ATOM 980 N N . GLY A 1 127 ? -2.887 -13.401 36.611 1.00 79.56 127 GLY A N 1
ATOM 981 C CA . GLY A 1 127 ? -3.834 -12.293 36.437 1.00 79.56 127 GLY A CA 1
ATOM 982 C C . GLY A 1 127 ? -5.221 -12.570 37.027 1.00 79.56 127 GLY A C 1
ATOM 983 O O . GLY A 1 127 ? -5.871 -11.651 37.514 1.00 79.56 127 GLY A O 1
ATOM 984 N N . ARG A 1 128 ? -5.663 -13.836 37.073 1.00 81.12 128 ARG A N 1
ATOM 985 C CA . ARG A 1 128 ? -6.897 -14.222 37.785 1.00 81.12 128 ARG A CA 1
ATOM 986 C C . ARG A 1 128 ? -6.768 -14.086 39.303 1.00 81.12 128 ARG A C 1
ATOM 988 O O . ARG A 1 128 ? -7.740 -13.716 39.951 1.00 81.12 128 ARG A O 1
ATOM 995 N N . ARG A 1 129 ? -5.599 -14.400 39.874 1.00 85.31 129 ARG A N 1
ATOM 996 C CA . ARG A 1 129 ? -5.366 -14.351 41.331 1.00 85.31 129 ARG A CA 1
ATOM 997 C C . ARG A 1 129 ? -5.146 -12.937 41.862 1.00 85.31 129 ARG A C 1
ATOM 999 O O . ARG A 1 129 ? -5.519 -12.672 42.999 1.00 85.31 129 ARG A O 1
ATOM 1006 N N . LEU A 1 130 ? -4.515 -12.065 41.076 1.00 83.19 130 LEU A N 1
ATOM 1007 C CA . LEU A 1 130 ? -4.055 -10.747 41.537 1.00 83.19 130 LEU A CA 1
ATOM 1008 C C . LEU A 1 130 ? -4.752 -9.567 40.846 1.00 83.19 130 LEU A C 1
ATOM 1010 O O . LEU A 1 130 ? -4.552 -8.425 41.249 1.00 83.19 130 LEU A O 1
ATOM 1014 N N . GLY A 1 131 ? -5.597 -9.837 39.849 1.00 75.06 131 GLY A N 1
ATOM 1015 C CA . GLY A 1 131 ? -6.255 -8.814 39.044 1.00 75.06 131 GLY A CA 1
ATOM 1016 C C . GLY A 1 131 ? -5.340 -8.222 37.967 1.00 75.06 131 GLY A C 1
ATOM 1017 O O . GLY A 1 131 ? -4.167 -8.576 37.838 1.00 75.06 131 GLY A O 1
ATOM 1018 N N . ALA A 1 132 ? -5.902 -7.323 37.157 1.00 69.06 132 ALA A N 1
ATOM 1019 C CA . ALA A 1 132 ? -5.136 -6.533 36.199 1.00 69.06 132 ALA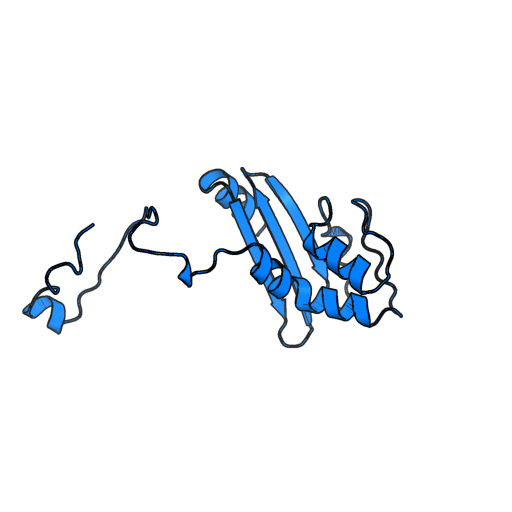 A CA 1
ATOM 1020 C C . ALA A 1 132 ? -4.561 -5.278 36.887 1.00 69.06 132 ALA A C 1
ATOM 1022 O O . ALA A 1 132 ? -5.234 -4.709 37.752 1.00 69.06 132 ALA A O 1
ATOM 1023 N N . PRO A 1 133 ? -3.360 -4.807 36.500 1.00 69.25 133 PRO A N 1
ATOM 1024 C CA . PRO A 1 133 ? -2.818 -3.547 36.994 1.00 69.25 133 PRO A CA 1
ATOM 1025 C C . PRO A 1 133 ? -3.799 -2.388 36.786 1.00 69.25 133 PRO A C 1
ATOM 1027 O O . PRO A 1 133 ? -4.495 -2.316 35.768 1.00 69.25 133 PRO A O 1
ATOM 1030 N N . CYS A 1 134 ? -3.833 -1.457 37.738 1.00 65.19 134 CYS A N 1
ATOM 1031 C CA . CYS A 1 134 ? -4.647 -0.248 37.656 1.00 65.19 134 CYS A CA 1
ATOM 1032 C C . CYS A 1 134 ? -4.387 0.474 36.323 1.00 65.19 134 CYS A C 1
ATOM 1034 O O . CYS A 1 134 ? -3.249 0.826 36.027 1.00 65.19 134 CYS A O 1
ATOM 1036 N N . GLY A 1 135 ? -5.432 0.701 35.523 1.00 64.56 135 GLY A N 1
ATOM 1037 C CA . GLY A 1 135 ? -5.320 1.393 34.233 1.00 64.56 135 GLY A CA 1
ATOM 1038 C C . GLY A 1 135 ? -5.087 0.490 33.018 1.00 64.56 135 GLY A C 1
ATOM 1039 O O . GLY A 1 135 ? -5.311 0.953 31.908 1.00 64.56 135 GLY A O 1
ATOM 1040 N N . ALA A 1 136 ? -4.775 -0.799 33.193 1.00 63.75 136 ALA A N 1
ATOM 1041 C CA . ALA A 1 136 ? -4.637 -1.741 32.073 1.00 63.75 136 ALA A CA 1
ATOM 1042 C C . ALA A 1 136 ? -5.958 -2.001 31.314 1.00 63.75 136 ALA A C 1
ATOM 1044 O O . ALA A 1 136 ? -5.943 -2.556 30.221 1.00 63.75 136 ALA A O 1
ATOM 1045 N N . LEU A 1 137 ? -7.098 -1.622 31.907 1.00 61.34 137 LEU A N 1
ATOM 1046 C CA . LEU A 1 137 ? -8.450 -1.881 31.397 1.00 61.34 137 LEU A CA 1
ATOM 1047 C C . LEU A 1 137 ? -9.333 -0.628 31.312 1.00 61.34 137 LEU A C 1
ATOM 1049 O O . LEU A 1 137 ? -10.544 -0.757 31.151 1.00 61.34 137 LEU A O 1
ATOM 1053 N N . ARG A 1 138 ? -8.778 0.580 31.469 1.00 53.22 138 ARG A N 1
ATOM 1054 C CA . ARG A 1 138 ? -9.582 1.793 31.269 1.00 53.22 138 ARG A CA 1
ATOM 1055 C C . ARG A 1 138 ? -9.793 1.999 29.768 1.00 53.22 138 ARG A C 1
ATOM 1057 O O . ARG A 1 138 ? -8.919 2.545 29.105 1.00 53.22 138 ARG A O 1
ATOM 1064 N N . MET A 1 139 ? -10.928 1.509 29.274 1.00 50.47 139 MET A N 1
ATOM 1065 C CA . MET A 1 139 ? -11.575 2.014 28.060 1.00 50.47 139 MET A CA 1
ATOM 1066 C C . MET A 1 139 ? -12.437 3.223 28.408 1.00 50.47 139 MET A C 1
ATOM 1068 O O . MET A 1 139 ? -13.031 3.209 29.513 1.00 50.47 139 MET A O 1
#

Secondary structure (DSSP, 8-state):
-HHHHHHHHHHHSEEEEEEE-TTS--EEEEEEETTEEEEEEEE-TTS--GGG-BSPPPHHHHHHHHHTTPPPP-SS-----TT-HHHHHHHHHHHHHHHHHHS--GGG--TTS-----------HHHHHH-PPTTTT--